Protein AF-A0A4Y2CMD8-F1 (afdb_monomer)

Organism: Araneus ventricosus (NCBI:txid182803)

Solvent-accessible surface area (backbone atoms only — not comparable to full-atom values): 6329 Å² total; per-residue (Å²): 138,82,82,84,83,76,82,81,81,75,78,76,77,71,92,72,70,87,75,75,70,74,70,44,78,68,79,42,72,72,56,52,55,51,40,57,74,68,68,50,51,77,65,56,48,49,54,53,51,52,53,48,35,56,74,71,68,54,57,67,86,52,40,61,85,49,72,64,59,55,52,50,51,51,52,52,53,50,51,54,49,51,52,53,50,51,52,54,50,58,74,68,54,74,95,76,87,127

Radius of gyration: 26.32 Å; Cα contacts (8 Å, |Δi|>4): 38; chains: 1; bounding box: 91×33×67 Å

Mean predicted aligned error: 13.44 Å

Structure (mmCIF, N/CA/C/O backbone):
data_AF-A0A4Y2CMD8-F1
#
_entry.id   AF-A0A4Y2CMD8-F1
#
loop_
_atom_site.group_PDB
_atom_site.id
_atom_site.type_symbol
_atom_site.label_atom_id
_atom_site.label_alt_id
_atom_site.label_comp_id
_atom_site.label_asym_id
_atom_site.label_entity_id
_atom_site.label_seq_id
_atom_site.pdbx_PDB_ins_code
_atom_site.Cartn_x
_atom_site.Cartn_y
_atom_site.Cartn_z
_atom_site.occupancy
_atom_site.B_iso_or_equiv
_atom_site.auth_seq_id
_atom_site.auth_comp_id
_atom_site.auth_asym_id
_atom_site.auth_atom_id
_atom_site.pdbx_PDB_model_num
ATOM 1 N N . MET A 1 1 ? 60.264 10.835 -32.796 1.00 49.41 1 MET A N 1
ATOM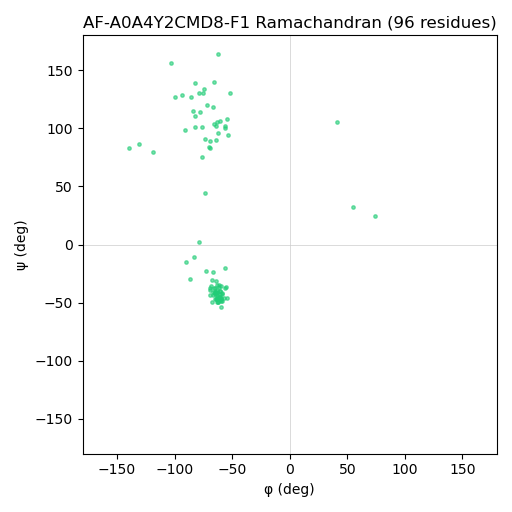 2 C CA . MET A 1 1 ? 59.315 10.096 -31.938 1.00 49.41 1 MET A CA 1
ATOM 3 C C . MET A 1 1 ? 58.535 11.174 -31.232 1.00 49.41 1 MET A C 1
ATOM 5 O O . MET A 1 1 ? 58.925 11.631 -30.166 1.00 49.41 1 MET A O 1
ATOM 9 N N . ASP A 1 2 ? 57.580 11.707 -31.979 1.00 45.09 2 ASP A N 1
ATOM 10 C CA . ASP A 1 2 ? 56.843 12.916 -31.654 1.00 45.09 2 ASP A CA 1
ATOM 11 C C . ASP A 1 2 ? 55.768 12.579 -30.624 1.00 45.09 2 ASP A C 1
ATOM 13 O O . ASP A 1 2 ? 55.064 11.576 -30.746 1.00 45.09 2 ASP A O 1
ATOM 17 N N . SER A 1 3 ? 55.730 13.369 -29.556 1.00 63.59 3 SER A N 1
ATOM 18 C CA . SER A 1 3 ? 54.770 13.221 -28.471 1.00 63.59 3 SER A CA 1
ATOM 19 C C . SER A 1 3 ? 53.474 13.898 -28.904 1.00 63.59 3 SER A C 1
ATOM 21 O O . SER A 1 3 ? 53.433 15.117 -29.040 1.00 63.59 3 SER A O 1
ATOM 23 N N . GLU A 1 4 ? 52.442 13.099 -29.159 1.00 59.84 4 GLU A N 1
ATOM 24 C CA . GLU A 1 4 ? 51.089 13.569 -29.459 1.00 59.84 4 GLU A CA 1
ATOM 25 C C . GLU A 1 4 ? 50.492 14.239 -28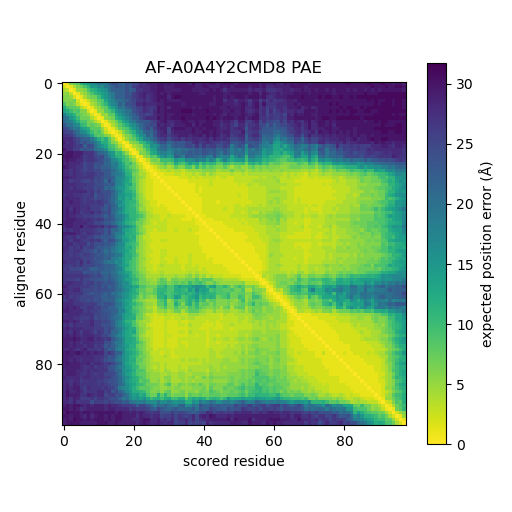.212 1.00 59.84 4 GLU A C 1
ATOM 27 O O . GLU A 1 4 ? 50.348 13.614 -27.158 1.00 59.84 4 GLU A O 1
ATOM 32 N N . ASP A 1 5 ? 50.170 15.524 -28.338 1.00 60.00 5 ASP A N 1
ATOM 33 C CA . ASP A 1 5 ? 49.504 16.331 -27.321 1.00 60.00 5 ASP A CA 1
ATOM 34 C C . ASP A 1 5 ? 47.989 16.229 -27.567 1.00 60.00 5 ASP A C 1
ATOM 36 O O . ASP A 1 5 ? 47.437 16.855 -28.475 1.00 60.00 5 ASP A O 1
ATOM 40 N N . PHE A 1 6 ? 47.308 15.357 -26.820 1.00 56.25 6 PHE A N 1
ATOM 41 C CA . PHE A 1 6 ? 45.856 15.202 -26.919 1.00 56.25 6 PHE A CA 1
ATOM 42 C C . PHE A 1 6 ? 45.163 16.226 -26.012 1.00 56.25 6 PHE A C 1
ATOM 44 O O . PHE A 1 6 ? 45.443 16.259 -24.811 1.00 56.25 6 PHE A O 1
ATOM 51 N N . PRO A 1 7 ? 44.215 17.035 -26.519 1.00 52.16 7 PRO A N 1
ATOM 52 C CA . PRO A 1 7 ? 43.511 17.981 -25.673 1.00 52.16 7 PRO A CA 1
ATOM 53 C C . PRO A 1 7 ? 42.539 17.234 -24.755 1.00 52.16 7 PRO A C 1
ATOM 55 O O . PRO A 1 7 ? 41.602 16.574 -25.208 1.00 52.16 7 PRO A O 1
ATOM 58 N N . THR A 1 8 ? 42.733 17.379 -23.445 1.00 55.31 8 THR A N 1
ATOM 59 C CA . THR A 1 8 ? 41.740 17.003 -22.435 1.00 55.31 8 THR A CA 1
ATOM 60 C C . THR A 1 8 ? 40.506 17.883 -22.625 1.00 55.31 8 THR A C 1
ATOM 62 O O . THR A 1 8 ? 40.490 19.045 -22.216 1.00 55.31 8 THR A O 1
ATOM 65 N N . LEU A 1 9 ? 39.460 17.336 -23.246 1.00 52.56 9 LEU A N 1
ATOM 66 C CA . LEU A 1 9 ? 38.137 17.954 -23.279 1.00 52.56 9 LEU A CA 1
ATOM 67 C C . LEU A 1 9 ? 37.526 17.879 -21.877 1.00 52.56 9 LEU A C 1
ATOM 69 O O . LEU A 1 9 ? 36.776 16.965 -21.546 1.00 52.56 9 LEU A O 1
ATOM 73 N N . ILE A 1 10 ? 37.877 18.845 -21.029 1.00 56.38 10 ILE A N 1
ATOM 74 C CA . ILE A 1 10 ? 37.123 19.117 -19.809 1.00 56.38 10 ILE A CA 1
ATOM 75 C C . ILE A 1 10 ? 35.836 19.799 -20.265 1.00 56.38 10 ILE A C 1
ATOM 77 O O . ILE A 1 10 ? 35.779 21.017 -20.427 1.00 56.38 10 ILE A O 1
ATOM 81 N N . GLU A 1 11 ? 34.812 18.990 -20.522 1.00 50.91 11 GLU A N 1
ATOM 82 C CA . GLU A 1 11 ? 33.439 19.454 -20.664 1.00 50.91 11 GLU A CA 1
ATOM 83 C C . GLU A 1 11 ? 33.008 20.025 -19.308 1.00 50.91 11 GLU A C 1
ATOM 85 O O . GLU A 1 11 ? 32.558 19.321 -18.401 1.00 50.91 11 GLU A O 1
ATOM 90 N N . SER A 1 12 ? 33.243 21.323 -19.122 1.00 51.34 12 SER A N 1
ATOM 91 C CA . SER A 1 12 ? 32.764 22.061 -17.966 1.00 51.34 12 SER A CA 1
ATOM 92 C C . SER A 1 12 ? 31.244 22.172 -18.071 1.00 51.34 12 SER A C 1
ATOM 94 O O . SER A 1 12 ? 30.687 23.107 -18.641 1.00 51.34 12 SER A O 1
ATOM 96 N N . SER A 1 13 ? 30.557 21.173 -17.517 1.00 56.59 13 SER A N 1
ATOM 97 C CA . SER A 1 13 ? 29.117 21.214 -17.286 1.00 56.59 13 SER A CA 1
ATOM 98 C C . SER A 1 13 ? 28.790 22.442 -16.433 1.00 56.59 13 SER A C 1
ATOM 100 O O . SER A 1 13 ? 28.986 22.453 -15.217 1.00 56.59 13 SER A O 1
ATOM 102 N N . VAL A 1 14 ? 28.280 23.485 -17.085 1.00 55.59 14 VAL A N 1
ATOM 103 C CA . VAL A 1 14 ? 27.693 24.674 -16.462 1.00 55.59 14 VAL A CA 1
ATOM 104 C C . VAL A 1 14 ? 26.636 24.216 -15.444 1.00 55.59 14 VAL A C 1
ATOM 106 O O . VAL A 1 14 ? 25.779 23.408 -15.807 1.00 55.59 14 VAL A O 1
ATOM 109 N N . PRO A 1 15 ? 26.641 24.701 -14.185 1.00 53.47 15 PRO A N 1
ATOM 110 C CA . PRO A 1 15 ? 25.631 24.334 -13.197 1.00 53.47 15 PRO A CA 1
ATOM 111 C C . PRO A 1 15 ? 24.332 25.085 -13.519 1.00 53.47 15 PRO A C 1
ATOM 113 O O . PRO A 1 15 ? 23.985 26.101 -12.918 1.00 53.47 15 PRO A O 1
ATOM 116 N N . GLY A 1 16 ? 23.640 24.616 -14.552 1.00 49.59 16 GLY A N 1
ATOM 117 C CA . GLY A 1 16 ? 22.367 25.146 -15.005 1.00 49.59 16 GLY A CA 1
ATOM 118 C C . GLY A 1 16 ? 21.245 24.652 -14.105 1.00 49.59 16 GLY A C 1
ATOM 119 O O . GLY A 1 16 ? 20.975 23.458 -14.076 1.00 49.59 16 GLY A O 1
ATOM 120 N N . THR A 1 17 ? 20.625 25.597 -13.388 1.00 51.22 17 THR A N 1
ATOM 121 C CA . THR A 1 17 ? 19.309 25.518 -12.727 1.00 51.22 17 THR A CA 1
ATOM 122 C C . THR A 1 17 ? 19.019 24.195 -12.021 1.00 51.22 17 THR A C 1
ATOM 124 O O . THR A 1 17 ? 18.640 23.203 -12.640 1.00 51.22 17 THR A O 1
ATOM 127 N N . SER A 1 18 ? 19.077 24.205 -10.687 1.00 54.53 18 SER A N 1
ATOM 128 C CA . SER A 1 18 ? 18.401 23.204 -9.868 1.00 54.53 18 SER A CA 1
ATOM 129 C C . SER A 1 18 ? 16.930 23.164 -10.284 1.00 54.53 18 SER A C 1
ATOM 131 O O . SER A 1 18 ? 16.111 23.955 -9.822 1.00 54.53 18 SER A O 1
ATOM 133 N N . LYS A 1 19 ? 16.590 22.255 -11.207 1.00 60.06 19 LYS A N 1
ATOM 134 C CA . LYS A 1 19 ? 15.215 21.852 -11.460 1.00 60.06 19 LYS A CA 1
ATOM 135 C C . LYS A 1 19 ? 14.726 21.387 -10.100 1.00 60.06 19 LYS A C 1
ATOM 137 O O . LYS A 1 19 ? 15.083 20.295 -9.657 1.00 60.06 19 LYS A O 1
ATOM 142 N N . SER A 1 20 ? 13.983 22.233 -9.388 1.00 53.91 20 SER A N 1
ATOM 143 C CA . SER A 1 20 ? 13.218 21.782 -8.241 1.00 53.91 20 SER A CA 1
ATOM 144 C C . SER A 1 20 ? 12.120 20.915 -8.833 1.00 53.91 20 SER A C 1
ATOM 146 O O . SER A 1 20 ? 11.021 21.352 -9.153 1.00 53.91 20 SER A O 1
ATOM 148 N N . VAL A 1 21 ? 12.477 19.658 -9.088 1.00 55.75 21 VAL A N 1
ATOM 149 C CA . VAL A 1 21 ? 11.515 18.609 -9.358 1.00 55.75 21 VAL A CA 1
ATOM 150 C C . VAL A 1 21 ? 10.581 18.652 -8.163 1.00 55.75 21 VAL A C 1
ATOM 152 O O . VAL A 1 21 ? 10.980 18.384 -7.027 1.00 55.75 21 VAL A O 1
ATOM 155 N N . MET A 1 22 ? 9.374 19.143 -8.412 1.00 53.75 22 MET A N 1
ATOM 156 C CA . MET A 1 22 ? 8.337 19.306 -7.415 1.00 53.75 22 MET A CA 1
ATOM 157 C C . MET A 1 22 ? 8.014 17.901 -6.916 1.00 53.75 22 MET A C 1
ATOM 159 O O . MET A 1 22 ? 7.309 17.157 -7.593 1.00 53.75 22 MET A O 1
ATOM 163 N N . ARG A 1 23 ? 8.629 17.504 -5.792 1.00 64.12 23 ARG A N 1
ATOM 164 C CA . ARG A 1 23 ? 8.500 16.157 -5.228 1.00 64.12 23 ARG A CA 1
ATOM 165 C C . ARG A 1 23 ? 7.035 15.942 -4.917 1.00 64.12 23 ARG A C 1
ATOM 167 O O . ARG A 1 23 ? 6.492 16.556 -4.001 1.00 64.12 23 ARG A O 1
ATOM 174 N N . LYS A 1 24 ? 6.386 15.126 -5.733 1.00 70.25 24 LYS A N 1
ATOM 175 C CA . LYS A 1 24 ? 4.970 14.837 -5.586 1.00 70.25 24 LYS A CA 1
ATOM 176 C C . LYS A 1 24 ? 4.858 13.580 -4.743 1.00 70.25 24 LYS A C 1
ATOM 178 O O . LYS A 1 24 ? 5.515 12.582 -5.031 1.00 70.25 24 LYS A O 1
ATOM 183 N N . ASP A 1 25 ? 4.043 13.635 -3.696 1.00 74.38 25 ASP A N 1
ATOM 184 C CA . ASP A 1 25 ? 3.790 12.466 -2.862 1.00 74.38 25 ASP A CA 1
ATOM 185 C C . ASP A 1 25 ? 3.105 11.385 -3.706 1.00 74.38 25 ASP A C 1
ATOM 187 O O . ASP A 1 25 ? 1.926 11.481 -4.046 1.00 74.38 25 ASP A O 1
ATOM 191 N N . PHE A 1 26 ? 3.864 10.349 -4.064 1.00 82.00 26 PHE A N 1
ATOM 192 C CA . PHE A 1 26 ? 3.358 9.198 -4.814 1.00 82.00 26 PHE A CA 1
ATOM 193 C C . PHE A 1 26 ? 2.369 8.370 -3.980 1.00 82.00 26 PHE A C 1
ATOM 195 O O . PHE A 1 26 ? 1.426 7.764 -4.493 1.00 82.00 26 PHE A O 1
ATOM 202 N N . ILE A 1 27 ? 2.570 8.368 -2.660 1.00 88.69 27 ILE A N 1
ATOM 203 C CA . ILE A 1 27 ? 1.766 7.607 -1.712 1.00 88.69 27 ILE A CA 1
ATOM 204 C C . ILE A 1 27 ? 0.489 8.379 -1.379 1.00 88.69 27 ILE A C 1
ATOM 206 O O . ILE A 1 27 ? 0.481 9.288 -0.553 1.00 88.69 27 ILE A O 1
ATOM 210 N N . THR A 1 28 ? -0.614 7.972 -2.003 1.00 90.25 28 THR A N 1
ATOM 211 C CA . THR A 1 28 ? -1.949 8.532 -1.759 1.00 90.25 28 THR A CA 1
ATOM 212 C C . THR A 1 28 ? -2.802 7.602 -0.886 1.00 90.25 28 THR A C 1
ATOM 214 O O . THR A 1 28 ? -2.603 6.384 -0.911 1.00 90.25 28 THR A O 1
ATOM 217 N N . PRO A 1 29 ? -3.824 8.116 -0.171 1.00 91.62 29 PRO A N 1
ATOM 218 C CA . PRO A 1 29 ? -4.760 7.266 0.567 1.00 91.62 29 PRO A CA 1
ATOM 219 C C . PRO A 1 29 ? -5.444 6.206 -0.300 1.00 91.62 29 PRO A C 1
ATOM 221 O O . PRO A 1 29 ? -5.636 5.076 0.140 1.00 91.62 29 PRO A O 1
ATOM 224 N N . LYS A 1 30 ? -5.763 6.540 -1.558 1.00 93.06 30 LYS A N 1
ATOM 225 C CA . LYS A 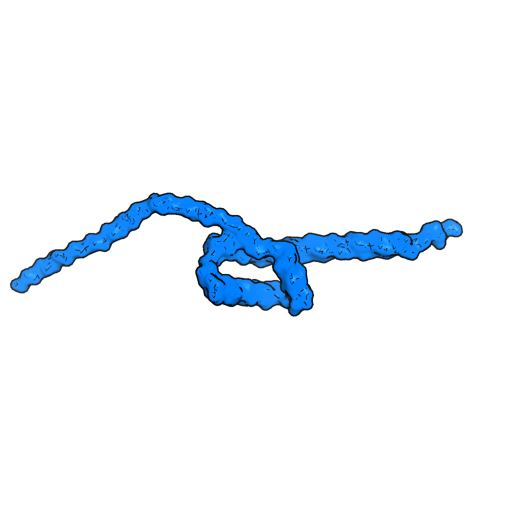1 30 ? -6.377 5.603 -2.509 1.00 93.06 30 LYS A CA 1
ATOM 226 C C . LYS A 1 30 ? -5.460 4.417 -2.809 1.00 93.06 30 LYS A C 1
ATOM 228 O O . LYS A 1 30 ? -5.932 3.283 -2.846 1.00 93.06 30 LYS A O 1
ATOM 233 N N . LEU A 1 31 ? -4.164 4.679 -2.988 1.00 92.12 31 LEU A N 1
ATOM 234 C CA . LEU A 1 31 ? -3.165 3.636 -3.195 1.00 92.12 31 LEU A CA 1
ATOM 235 C C . LEU A 1 31 ? -3.046 2.737 -1.960 1.00 92.12 31 LEU A C 1
ATOM 237 O O . LEU A 1 31 ? -3.108 1.520 -2.089 1.00 92.12 31 LEU A O 1
ATOM 241 N N . VAL A 1 32 ? -2.957 3.319 -0.761 1.00 92.38 32 VAL A N 1
ATOM 242 C CA . VAL A 1 32 ? -2.847 2.544 0.489 1.00 92.38 32 VAL A CA 1
ATOM 243 C C . VAL A 1 32 ? -4.062 1.641 0.712 1.00 92.38 32 VAL A C 1
ATOM 245 O O . VAL A 1 32 ? -3.899 0.475 1.056 1.00 92.38 32 VAL A O 1
ATOM 248 N N . VAL A 1 33 ? -5.274 2.119 0.412 1.00 93.06 33 VAL A N 1
ATOM 249 C CA . VAL A 1 33 ? -6.488 1.286 0.471 1.00 93.06 33 VAL A CA 1
ATOM 250 C C . VAL A 1 33 ? -6.423 0.109 -0.511 1.00 93.06 33 VAL A C 1
ATOM 252 O O . VAL A 1 33 ? -6.893 -0.980 -0.183 1.00 93.06 33 VAL A O 1
ATOM 255 N N . ALA A 1 34 ? -5.846 0.292 -1.704 1.00 94.62 34 ALA A N 1
ATOM 256 C CA . ALA A 1 34 ? -5.650 -0.806 -2.650 1.00 94.62 34 ALA A CA 1
ATOM 257 C C . ALA A 1 34 ? -4.635 -1.836 -2.123 1.00 94.62 34 ALA A C 1
ATOM 259 O O . ALA A 1 34 ? -4.912 -3.033 -2.173 1.00 94.62 34 ALA A O 1
ATOM 260 N N . LEU A 1 35 ? -3.517 -1.380 -1.542 1.00 93.81 35 LEU A N 1
ATOM 261 C CA . LEU A 1 35 ? -2.519 -2.257 -0.916 1.00 93.81 35 LEU A CA 1
ATOM 262 C C . LEU A 1 35 ? -3.129 -3.100 0.216 1.00 93.81 35 LEU A C 1
ATOM 264 O O . LEU A 1 35 ? -2.872 -4.299 0.309 1.00 93.81 35 LEU A O 1
ATOM 268 N N . ASP A 1 36 ? -3.969 -2.484 1.050 1.00 91.75 36 ASP A N 1
ATOM 269 C CA . ASP A 1 36 ? -4.622 -3.151 2.180 1.00 91.75 36 ASP A CA 1
ATOM 270 C C . ASP A 1 36 ? -5.667 -4.175 1.729 1.00 91.75 36 ASP A C 1
ATOM 272 O O . ASP A 1 36 ? -5.772 -5.252 2.315 1.00 91.75 36 ASP A O 1
ATOM 276 N N . ARG A 1 37 ? -6.414 -3.883 0.657 1.00 94.00 37 ARG A N 1
ATOM 277 C CA . ARG A 1 37 ? -7.356 -4.840 0.051 1.00 94.00 37 ARG A CA 1
ATOM 278 C C . ARG A 1 37 ? -6.651 -6.069 -0.511 1.00 94.00 37 ARG A C 1
ATOM 280 O O . ARG A 1 37 ? -7.187 -7.167 -0.412 1.00 94.00 37 ARG A O 1
ATOM 287 N N . CYS A 1 38 ? -5.451 -5.883 -1.051 1.00 94.50 38 CYS A N 1
ATOM 288 C CA . CYS A 1 38 ? -4.595 -6.971 -1.514 1.00 94.50 38 CYS A CA 1
ATOM 289 C C . CYS A 1 38 ? -3.850 -7.684 -0.371 1.00 94.50 38 CYS A C 1
ATOM 291 O O . CYS A 1 38 ? -3.069 -8.588 -0.642 1.00 94.50 38 CYS A O 1
ATOM 293 N N . GLN A 1 39 ? -4.073 -7.287 0.891 1.00 94.12 39 GLN A N 1
ATOM 294 C CA . GLN A 1 39 ? -3.423 -7.853 2.080 1.00 94.12 39 GLN A CA 1
ATOM 295 C C . GLN A 1 39 ? -1.888 -7.820 1.998 1.00 94.12 39 GLN A C 1
ATOM 297 O O . GLN A 1 39 ? -1.200 -8.684 2.540 1.00 94.12 39 GLN A O 1
ATOM 302 N N . LEU A 1 40 ? -1.336 -6.806 1.325 1.00 94.50 40 LEU A N 1
ATOM 303 C CA . LEU A 1 40 ? 0.101 -6.715 1.107 1.00 94.50 40 LEU A CA 1
ATOM 304 C C . LEU A 1 40 ? 0.821 -6.290 2.384 1.00 94.50 40 LEU A C 1
ATOM 306 O O . LEU A 1 40 ? 0.503 -5.263 3.006 1.00 94.50 40 LEU A O 1
ATOM 310 N N . SER A 1 41 ? 1.867 -7.041 2.731 1.00 92.44 41 SER A N 1
ATOM 311 C CA . SER A 1 41 ? 2.790 -6.631 3.781 1.00 92.44 41 SER A CA 1
ATOM 312 C C . SER A 1 41 ? 3.482 -5.319 3.393 1.00 92.44 41 SER A C 1
ATOM 314 O O . SER A 1 41 ? 3.479 -4.895 2.234 1.00 92.44 41 SER A O 1
ATOM 316 N N . MET A 1 42 ? 4.099 -4.645 4.365 1.00 90.56 42 MET A N 1
ATOM 317 C CA . MET A 1 42 ? 4.876 -3.435 4.069 1.00 90.56 42 MET A CA 1
ATOM 318 C C . MET A 1 42 ? 6.023 -3.717 3.083 1.00 90.56 42 MET A C 1
ATOM 320 O O . MET A 1 42 ? 6.320 -2.876 2.241 1.00 90.56 42 MET A O 1
ATOM 324 N N . ARG A 1 43 ? 6.644 -4.902 3.175 1.00 91.94 43 ARG A N 1
ATOM 325 C CA . ARG A 1 43 ? 7.742 -5.316 2.292 1.00 91.94 43 ARG A CA 1
ATOM 326 C C . ARG A 1 43 ? 7.246 -5.513 0.863 1.00 91.94 43 ARG A C 1
ATOM 328 O O . ARG A 1 43 ? 7.819 -4.936 -0.051 1.00 91.94 43 ARG A O 1
ATOM 335 N N . ASP A 1 44 ? 6.160 -6.261 0.695 1.00 93.94 44 ASP A N 1
ATOM 336 C CA . ASP A 1 44 ? 5.615 -6.564 -0.635 1.00 93.94 44 ASP A CA 1
ATOM 337 C C . ASP A 1 44 ? 5.047 -5.306 -1.292 1.00 93.94 44 ASP A C 1
ATOM 339 O O . ASP A 1 44 ? 5.207 -5.097 -2.490 1.00 93.94 44 ASP A O 1
ATOM 343 N N . SER A 1 45 ? 4.454 -4.417 -0.488 1.00 92.00 45 SER A N 1
ATOM 344 C CA . SER A 1 45 ? 4.005 -3.105 -0.953 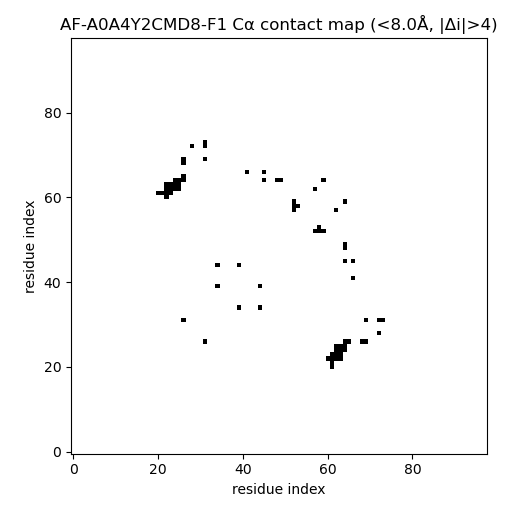1.00 92.00 45 SER A CA 1
ATOM 345 C C . SER A 1 45 ? 5.166 -2.285 -1.515 1.00 92.00 45 SER A C 1
ATOM 347 O O . SER A 1 45 ? 5.049 -1.753 -2.611 1.00 92.00 45 SER A O 1
ATOM 349 N N . MET A 1 46 ? 6.292 -2.191 -0.797 1.00 90.06 46 MET A N 1
ATOM 350 C CA . MET A 1 46 ? 7.468 -1.471 -1.299 1.00 90.06 46 MET A CA 1
ATOM 351 C C . MET A 1 46 ? 8.031 -2.117 -2.565 1.00 90.06 46 MET A C 1
ATOM 353 O O . MET A 1 46 ? 8.237 -1.414 -3.546 1.00 90.06 46 MET A O 1
ATOM 357 N N . PHE A 1 47 ? 8.188 -3.442 -2.570 1.00 92.06 47 PHE A N 1
ATOM 358 C CA . PHE A 1 47 ? 8.716 -4.182 -3.716 1.00 92.06 47 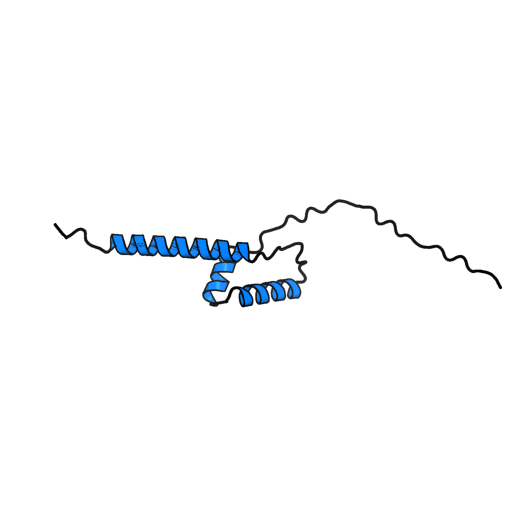PHE A CA 1
ATOM 359 C C . PHE A 1 47 ? 7.893 -3.954 -4.993 1.00 92.06 47 PHE A C 1
ATOM 361 O O . PHE A 1 47 ? 8.445 -3.655 -6.048 1.00 92.06 47 PHE A O 1
ATOM 368 N N . ILE A 1 48 ? 6.561 -4.029 -4.896 1.00 92.88 48 ILE A N 1
ATOM 369 C CA . ILE A 1 48 ? 5.667 -3.796 -6.038 1.00 92.88 48 ILE A CA 1
ATOM 370 C C . ILE A 1 48 ? 5.761 -2.347 -6.524 1.00 92.88 48 ILE A C 1
ATOM 372 O O . ILE A 1 48 ? 5.778 -2.108 -7.730 1.00 92.88 48 ILE A O 1
ATOM 376 N N . LEU A 1 49 ? 5.815 -1.374 -5.609 1.00 90.25 49 LEU A N 1
ATOM 377 C CA . LEU A 1 49 ? 5.904 0.039 -5.980 1.00 90.25 49 LEU A CA 1
ATOM 378 C C . LEU A 1 49 ? 7.242 0.361 -6.651 1.00 90.25 49 LEU A C 1
ATOM 380 O O . LEU A 1 49 ? 7.248 1.072 -7.650 1.00 90.25 49 LEU A O 1
ATOM 384 N N . GLU A 1 50 ? 8.346 -0.193 -6.151 1.00 88.38 50 GLU A N 1
ATOM 385 C CA . GLU A 1 50 ? 9.675 -0.055 -6.755 1.00 88.38 50 GLU A CA 1
ATOM 386 C C . GLU A 1 50 ? 9.711 -0.661 -8.161 1.00 88.38 50 GLU A C 1
ATOM 388 O O . GLU A 1 50 ? 10.079 0.031 -9.107 1.00 88.38 50 GLU A O 1
ATOM 393 N N . ALA A 1 51 ? 9.230 -1.898 -8.327 1.00 91.44 51 ALA A N 1
ATOM 394 C CA . ALA A 1 51 ? 9.148 -2.549 -9.635 1.00 91.44 51 ALA A CA 1
ATOM 395 C C . ALA A 1 51 ? 8.231 -1.793 -10.614 1.00 91.44 51 ALA A C 1
ATOM 397 O O . ALA A 1 51 ? 8.502 -1.736 -11.810 1.00 91.44 51 ALA A O 1
ATOM 398 N N . THR A 1 52 ? 7.148 -1.187 -10.116 1.00 90.81 52 THR A N 1
ATOM 399 C CA . THR A 1 52 ? 6.239 -0.379 -10.942 1.00 90.81 52 THR A CA 1
ATOM 400 C C . THR A 1 52 ? 6.905 0.918 -11.398 1.00 90.81 52 THR A C 1
ATOM 402 O O . THR A 1 52 ? 6.764 1.292 -12.557 1.00 90.81 52 THR A O 1
ATOM 405 N N . ILE A 1 53 ? 7.629 1.608 -10.510 1.00 87.25 53 ILE A N 1
ATOM 406 C CA . ILE A 1 53 ? 8.373 2.827 -10.859 1.00 87.25 53 ILE A CA 1
ATOM 407 C C . ILE A 1 53 ? 9.439 2.525 -11.914 1.00 87.25 53 ILE A C 1
ATOM 409 O O . ILE A 1 53 ? 9.521 3.249 -12.906 1.00 87.25 53 ILE A O 1
ATOM 413 N N . ASP A 1 54 ? 10.185 1.436 -11.723 1.00 87.00 54 ASP A N 1
ATOM 414 C CA . ASP A 1 54 ? 11.213 0.976 -12.658 1.00 87.00 54 ASP A CA 1
ATOM 415 C C . ASP A 1 54 ? 10.615 0.649 -14.036 1.00 87.00 54 ASP A C 1
ATOM 417 O O . ASP A 1 54 ? 11.057 1.176 -15.055 1.00 87.00 54 ASP A O 1
ATOM 421 N N . ALA A 1 55 ? 9.513 -0.110 -14.073 1.00 90.56 55 ALA A N 1
ATOM 422 C CA . ALA A 1 55 ? 8.827 -0.465 -15.317 1.00 90.56 55 ALA A CA 1
ATOM 423 C C . ALA A 1 55 ? 8.239 0.742 -16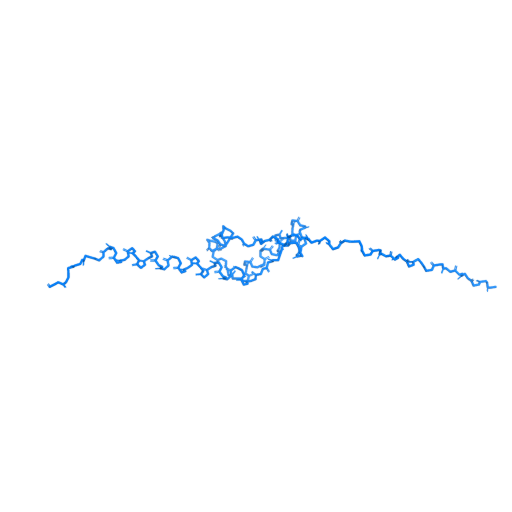.071 1.00 90.56 55 ALA A C 1
ATOM 425 O O . ALA A 1 55 ? 8.147 0.720 -17.298 1.00 90.56 55 ALA A O 1
ATOM 426 N N . VAL A 1 56 ? 7.821 1.790 -15.353 1.00 87.69 56 VAL A N 1
ATOM 427 C CA . VAL A 1 56 ? 7.298 3.027 -15.958 1.00 87.69 56 VAL A CA 1
ATOM 428 C C . VAL A 1 56 ? 8.434 3.978 -16.376 1.00 87.69 56 VAL A C 1
ATOM 430 O O . VAL A 1 56 ? 8.196 4.933 -17.113 1.00 87.69 56 VAL A O 1
ATOM 433 N N . GLY A 1 57 ? 9.678 3.709 -15.965 1.00 83.00 57 GLY A N 1
ATOM 434 C CA . GLY A 1 57 ? 10.837 4.544 -16.277 1.00 83.00 57 GLY A CA 1
ATOM 435 C C . GLY A 1 57 ? 10.873 5.855 -15.487 1.00 83.00 57 GLY A C 1
ATOM 436 O O . GLY A 1 57 ? 11.466 6.833 -15.942 1.00 83.00 57 GLY A O 1
ATOM 437 N N . TYR A 1 58 ? 10.219 5.904 -14.322 1.00 82.56 58 TYR A N 1
ATOM 438 C CA . TYR A 1 58 ? 10.284 7.064 -13.437 1.00 82.56 58 TYR A CA 1
ATOM 439 C C . TYR A 1 58 ? 11.553 7.030 -12.582 1.00 82.56 58 TYR A C 1
ATOM 441 O O . TYR A 1 58 ? 11.922 6.002 -12.020 1.00 82.56 58 TYR A O 1
ATOM 449 N N . ASN A 1 59 ? 12.199 8.184 -12.409 1.00 74.94 59 ASN A N 1
ATOM 450 C CA . ASN A 1 59 ? 13.339 8.293 -11.505 1.00 74.94 59 ASN A CA 1
ATOM 451 C C . ASN A 1 59 ? 12.861 8.273 -10.042 1.00 74.94 59 ASN A C 1
ATOM 453 O O . ASN A 1 59 ? 11.983 9.051 -9.664 1.00 74.94 59 ASN A O 1
ATOM 457 N N . PHE A 1 60 ? 13.506 7.488 -9.169 1.00 68.88 60 PHE A N 1
ATOM 458 C CA . PHE A 1 60 ? 13.237 7.495 -7.717 1.00 68.88 60 PHE A CA 1
ATOM 459 C C . PHE A 1 60 ? 13.395 8.885 -7.065 1.00 68.88 60 PHE A C 1
ATOM 461 O O . PHE A 1 60 ? 12.835 9.146 -6.002 1.00 68.88 60 PHE A O 1
ATOM 468 N N . GLY A 1 61 ? 14.130 9.801 -7.708 1.00 67.69 61 GLY A N 1
ATOM 469 C CA . GLY A 1 61 ? 14.243 11.200 -7.287 1.00 67.69 61 GLY A CA 1
ATOM 470 C C . GLY A 1 61 ? 12.984 12.046 -7.534 1.00 67.69 61 GLY A C 1
ATOM 471 O O . GLY A 1 61 ? 12.793 13.055 -6.856 1.00 67.69 61 GLY A O 1
ATOM 472 N N . GLU A 1 62 ? 12.119 11.639 -8.468 1.00 69.31 62 GLU A N 1
ATOM 473 C CA . GLU A 1 62 ? 10.861 12.325 -8.802 1.00 69.31 62 GLU A CA 1
ATOM 474 C C . GLU A 1 62 ? 9.703 11.876 -7.899 1.00 69.31 62 GLU A C 1
ATOM 476 O O . GLU A 1 62 ? 8.826 12.680 -7.571 1.00 69.31 62 GLU A O 1
ATOM 481 N N . PHE A 1 63 ? 9.744 10.624 -7.429 1.00 70.31 63 PHE A N 1
ATOM 482 C CA . PHE A 1 63 ? 8.697 10.004 -6.616 1.00 70.31 63 PHE A CA 1
ATOM 483 C C . PHE A 1 63 ? 9.288 9.327 -5.375 1.00 70.31 63 PHE A C 1
ATOM 485 O O . PHE A 1 63 ? 9.553 8.123 -5.390 1.00 70.31 63 PHE A O 1
ATOM 492 N N . PRO A 1 64 ? 9.485 10.066 -4.269 1.00 70.44 64 PRO A N 1
ATOM 493 C CA . PRO A 1 64 ? 9.975 9.462 -3.040 1.00 70.44 64 PRO A CA 1
ATOM 494 C C . PRO A 1 64 ? 8.931 8.485 -2.474 1.00 70.44 64 PRO A C 1
ATOM 496 O O . PRO A 1 64 ? 7.938 8.889 -1.863 1.00 70.44 64 PRO A O 1
ATOM 499 N N . ILE A 1 65 ? 9.163 7.179 -2.643 1.00 79.38 65 ILE A N 1
ATOM 500 C CA . ILE A 1 65 ? 8.434 6.138 -1.910 1.00 79.38 65 ILE A CA 1
ATOM 501 C C . ILE A 1 65 ? 9.001 6.106 -0.493 1.00 79.38 65 ILE A C 1
ATOM 503 O O . ILE A 1 65 ? 10.066 5.547 -0.241 1.00 79.38 65 ILE A O 1
ATOM 507 N N . SER A 1 66 ? 8.286 6.705 0.456 1.00 81.44 66 SER A N 1
ATOM 508 C CA . SER A 1 66 ? 8.659 6.615 1.864 1.00 81.44 66 SER A CA 1
ATOM 509 C C . SER A 1 66 ? 7.814 5.550 2.570 1.00 81.44 66 SER A C 1
ATOM 511 O O . SER A 1 66 ? 6.578 5.559 2.551 1.00 81.44 66 SER A O 1
ATOM 513 N N . LYS A 1 67 ? 8.498 4.622 3.245 1.00 86.00 67 LYS A N 1
ATOM 514 C CA . LYS A 1 67 ? 7.858 3.616 4.103 1.00 86.00 67 LYS A CA 1
ATOM 515 C C . LYS A 1 67 ? 6.994 4.273 5.186 1.00 86.00 67 LYS A C 1
ATOM 517 O O . LYS A 1 67 ? 5.912 3.783 5.511 1.00 86.00 67 LYS A O 1
ATOM 522 N N . SER A 1 68 ? 7.459 5.403 5.721 1.00 88.00 68 SER A N 1
ATOM 523 C CA . SER A 1 68 ? 6.752 6.178 6.739 1.00 88.00 68 SER A CA 1
ATOM 524 C C . SER A 1 68 ? 5.437 6.759 6.221 1.00 88.00 68 SER A C 1
ATOM 526 O O . SER A 1 68 ? 4.455 6.728 6.958 1.00 88.00 68 SER A O 1
ATOM 528 N N . SER A 1 69 ? 5.361 7.213 4.964 1.00 87.81 69 SER A N 1
ATOM 529 C CA . SER A 1 69 ? 4.108 7.711 4.380 1.00 87.81 69 SER A CA 1
ATOM 530 C C . SER A 1 69 ? 3.049 6.613 4.293 1.00 87.81 69 SER A C 1
ATOM 532 O O . SER A 1 69 ? 1.903 6.848 4.676 1.00 87.81 69 SER A O 1
ATOM 534 N N . ILE A 1 70 ? 3.424 5.401 3.865 1.00 89.62 70 ILE A N 1
ATOM 535 C CA . ILE A 1 70 ? 2.499 4.254 3.815 1.00 89.62 70 ILE A CA 1
ATOM 536 C C . ILE A 1 70 ? 2.024 3.905 5.230 1.00 89.62 70 ILE A C 1
ATOM 538 O O . ILE A 1 70 ? 0.827 3.753 5.475 1.00 89.62 70 ILE A O 1
ATOM 542 N N . GLN A 1 71 ? 2.954 3.819 6.184 1.00 91.75 71 GLN A N 1
ATOM 543 C CA . GLN A 1 71 ? 2.639 3.491 7.573 1.00 91.75 71 GLN A CA 1
ATOM 544 C C . GLN A 1 71 ? 1.739 4.538 8.241 1.00 91.75 71 GLN A C 1
ATOM 546 O O . GLN A 1 71 ? 0.806 4.171 8.960 1.00 91.75 71 GLN A O 1
ATOM 551 N N . ARG A 1 72 ? 1.989 5.828 7.991 1.00 92.88 72 ARG A N 1
ATOM 552 C CA . ARG A 1 72 ? 1.178 6.932 8.513 1.00 92.88 72 ARG A CA 1
ATOM 553 C C . ARG A 1 72 ? -0.267 6.803 8.044 1.00 92.88 72 ARG A C 1
ATOM 555 O O . ARG A 1 72 ? -1.165 6.731 8.874 1.00 92.88 72 ARG A O 1
ATOM 562 N N . ILE A 1 73 ? -0.476 6.684 6.733 1.00 91.62 73 ILE A N 1
ATOM 563 C CA . ILE A 1 73 ? -1.820 6.600 6.147 1.00 91.62 73 ILE A CA 1
ATOM 564 C C . ILE A 1 73 ? -2.556 5.337 6.619 1.00 91.62 73 ILE A C 1
ATOM 566 O O . ILE A 1 73 ? -3.747 5.406 6.915 1.00 91.62 73 ILE A O 1
ATOM 570 N N . ARG A 1 74 ? -1.863 4.194 6.747 1.00 93.38 74 ARG A N 1
ATOM 571 C CA . ARG A 1 74 ? -2.450 2.972 7.332 1.00 93.38 74 ARG A CA 1
ATOM 572 C C . ARG A 1 74 ? -2.935 3.207 8.758 1.00 93.38 74 ARG A C 1
ATOM 574 O O . ARG A 1 74 ? -4.073 2.882 9.083 1.00 93.38 74 ARG A O 1
ATOM 581 N N . THR A 1 75 ? -2.087 3.805 9.591 1.00 94.06 75 THR A N 1
ATOM 582 C CA . THR A 1 75 ? -2.419 4.107 10.991 1.00 94.06 75 THR A CA 1
ATOM 583 C C . THR A 1 75 ? -3.619 5.048 11.085 1.00 94.06 75 THR A C 1
ATOM 585 O O . THR A 1 75 ? -4.541 4.787 11.854 1.00 94.06 75 THR A O 1
ATOM 588 N N . GLU A 1 76 ? -3.645 6.106 10.272 1.00 94.12 76 GLU A N 1
ATOM 589 C CA . GLU A 1 76 ? -4.767 7.048 10.200 1.00 94.12 76 GLU A CA 1
ATOM 590 C C . GLU A 1 76 ? -6.070 6.344 9.799 1.00 94.12 76 GLU A C 1
ATOM 592 O O . GLU A 1 76 ? -7.088 6.500 10.472 1.00 94.12 76 GLU A O 1
ATOM 597 N N . LYS A 1 77 ? -6.034 5.498 8.761 1.00 91.06 77 LYS A N 1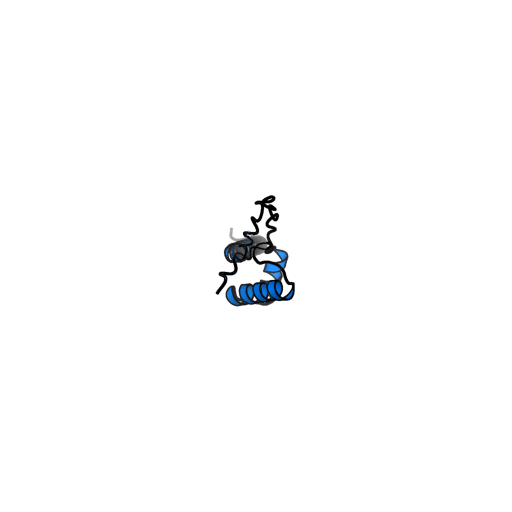
ATOM 598 C CA . LYS A 1 77 ? -7.207 4.745 8.292 1.00 91.06 77 LYS A CA 1
ATOM 599 C C . LYS A 1 77 ? -7.705 3.719 9.305 1.00 91.06 77 LYS A C 1
ATOM 601 O O . LYS A 1 77 ? -8.913 3.524 9.441 1.00 91.06 77 LYS A O 1
ATOM 606 N N . TRP A 1 78 ? -6.805 3.058 10.028 1.00 92.19 78 TRP A N 1
ATOM 607 C CA . TRP A 1 78 ? -7.186 2.139 11.101 1.00 92.19 78 TRP A CA 1
ATOM 608 C C . TRP A 1 78 ? -7.785 2.867 12.299 1.00 92.19 78 TRP A C 1
ATOM 610 O O . TRP A 1 78 ? -8.768 2.382 12.855 1.00 92.19 78 TRP A O 1
ATOM 620 N N . LYS A 1 79 ? -7.248 4.037 12.659 1.00 94.88 79 LYS A N 1
ATOM 621 C CA . LYS A 1 79 ? -7.810 4.878 13.717 1.00 94.88 79 LYS A CA 1
ATOM 622 C C . LYS A 1 79 ? -9.227 5.338 13.365 1.00 94.88 79 LYS A C 1
ATOM 624 O O . LYS A 1 79 ? -10.136 5.115 14.156 1.00 94.88 79 LYS A O 1
ATOM 629 N N . GLU A 1 80 ? -9.424 5.862 12.155 1.00 94.31 80 GLU A N 1
ATOM 630 C CA . GLU A 1 80 ? -10.743 6.246 11.625 1.00 94.31 80 GLU A CA 1
ATOM 631 C C . GLU A 1 80 ? -11.733 5.072 11.697 1.00 94.31 80 GLU A C 1
ATOM 633 O O . GLU A 1 80 ? -12.859 5.204 12.176 1.00 94.31 80 GLU A O 1
ATOM 638 N N . ARG A 1 81 ? -11.301 3.873 11.284 1.00 92.94 81 ARG A N 1
ATOM 639 C CA . ARG A 1 81 ? -12.143 2.673 11.338 1.00 92.94 81 ARG A CA 1
ATOM 640 C C . ARG A 1 81 ? -12.489 2.262 12.770 1.00 92.94 81 ARG A C 1
ATOM 642 O O . ARG A 1 81 ? -13.626 1.871 13.018 1.00 92.94 81 ARG A O 1
ATOM 649 N N . ALA A 1 82 ? -11.536 2.332 13.695 1.00 95.19 82 ALA A N 1
ATOM 650 C CA . ALA A 1 82 ? -11.764 2.002 15.098 1.00 95.19 82 ALA A CA 1
ATOM 651 C C . ALA A 1 82 ? -12.751 2.979 15.758 1.00 95.19 82 ALA A C 1
ATOM 653 O O . ALA A 1 82 ? -13.639 2.547 16.490 1.00 95.19 82 ALA A O 1
ATOM 654 N N . GLU A 1 83 ? -12.639 4.275 15.460 1.00 96.50 83 GLU A N 1
ATOM 655 C CA . GLU A 1 83 ? -13.573 5.304 15.931 1.00 96.50 83 GLU A CA 1
ATOM 656 C C . GLU A 1 8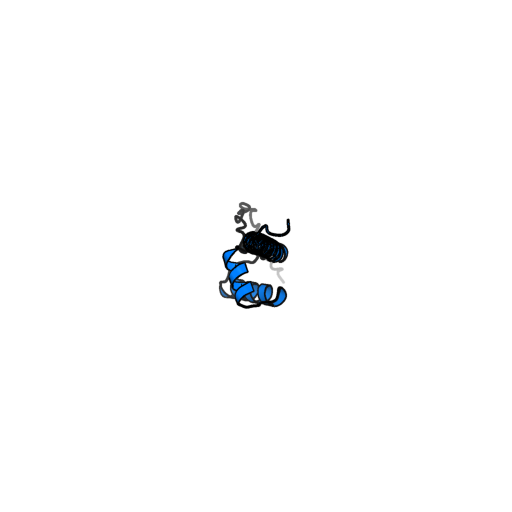3 ? -14.986 5.065 15.389 1.00 96.50 83 GLU A C 1
ATOM 658 O O . GLU A 1 83 ? -15.942 5.049 16.164 1.00 96.50 83 GLU A O 1
ATOM 663 N N . ASN A 1 84 ? -15.116 4.761 14.095 1.00 95.00 84 ASN A N 1
ATOM 664 C CA . ASN A 1 84 ? -16.407 4.439 13.484 1.00 95.00 84 ASN A CA 1
ATOM 665 C C . ASN A 1 84 ? -17.060 3.201 14.117 1.00 95.00 84 ASN A C 1
ATOM 667 O O . ASN A 1 84 ? -18.257 3.213 14.392 1.00 95.00 84 ASN A O 1
ATOM 671 N N . ILE A 1 85 ? -16.280 2.149 14.391 1.00 94.56 85 ILE A N 1
ATOM 672 C CA . ILE A 1 85 ? -16.774 0.940 15.071 1.00 94.56 85 ILE A CA 1
ATOM 673 C C . ILE A 1 85 ? -17.215 1.262 16.502 1.00 94.56 85 ILE A C 1
ATOM 675 O O . ILE A 1 85 ? -18.264 0.796 16.939 1.0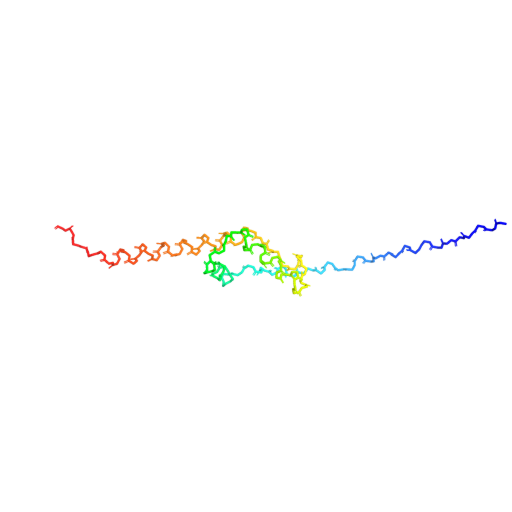0 94.56 85 ILE A O 1
ATOM 679 N N . LYS A 1 86 ? -16.437 2.068 17.234 1.00 95.19 86 LYS A N 1
ATOM 680 C CA . LYS A 1 86 ? -16.775 2.481 18.601 1.00 95.19 86 LYS A CA 1
ATOM 681 C C . LYS A 1 86 ? -18.103 3.239 18.642 1.00 95.19 86 LYS A C 1
ATOM 683 O O . LYS A 1 86 ? -18.939 2.934 19.489 1.00 95.19 86 LYS A O 1
ATOM 688 N N . ILE A 1 87 ? -18.294 4.193 17.732 1.00 94.00 87 ILE A N 1
ATOM 689 C CA . ILE A 1 87 ? -19.526 4.986 17.633 1.00 94.00 87 ILE A CA 1
ATOM 690 C C . ILE A 1 87 ? -20.713 4.091 17.253 1.00 94.00 87 ILE A C 1
ATOM 692 O O . ILE A 1 87 ? -21.751 4.152 17.904 1.00 94.00 87 ILE A O 1
ATOM 696 N N . ASP A 1 88 ? -20.560 3.221 16.248 1.00 94.31 88 ASP A N 1
ATOM 697 C CA . ASP A 1 88 ? -21.609 2.276 15.835 1.00 94.31 88 ASP A CA 1
ATOM 698 C C . ASP A 1 88 ? -22.032 1.348 16.982 1.00 94.31 88 ASP A C 1
ATOM 700 O O . ASP A 1 88 ? -23.222 1.121 17.193 1.00 94.31 88 ASP A O 1
ATOM 704 N N . PHE A 1 89 ? -21.068 0.860 17.765 1.00 92.00 89 PHE A N 1
ATOM 705 C CA . PHE A 1 89 ? -21.347 0.046 18.942 1.00 92.00 89 PHE A CA 1
ATOM 706 C C . PHE A 1 89 ? -22.133 0.826 20.002 1.00 92.00 89 PHE A C 1
ATOM 708 O O . PHE A 1 89 ? -23.167 0.348 20.456 1.00 92.00 89 PHE A O 1
ATOM 715 N N . GLN A 1 90 ? -21.693 2.037 20.362 1.00 90.38 90 GLN A N 1
ATOM 716 C CA . GLN A 1 90 ? -22.381 2.877 21.352 1.00 90.38 90 GLN A CA 1
ATOM 717 C C . GLN A 1 90 ? -23.811 3.228 20.927 1.00 90.38 90 GLN A C 1
ATOM 719 O O . GLN A 1 90 ? -24.717 3.164 21.748 1.00 90.38 90 GLN A O 1
ATOM 724 N N . ASN A 1 91 ? -24.032 3.516 19.643 1.00 87.44 91 ASN A N 1
ATOM 725 C CA . ASN A 1 91 ? -25.365 3.805 19.108 1.00 87.44 91 ASN A CA 1
ATOM 726 C C . ASN A 1 91 ? -26.309 2.592 19.133 1.00 87.44 91 ASN A C 1
ATOM 728 O O . ASN A 1 91 ? -27.526 2.759 19.097 1.00 87.44 91 ASN A O 1
ATOM 732 N N . LYS A 1 92 ? -25.763 1.370 19.147 1.00 84.44 92 LYS A N 1
ATOM 733 C CA . LYS A 1 92 ? -26.535 0.120 19.173 1.00 84.44 92 LYS A CA 1
ATOM 734 C C . LYS A 1 92 ? -26.838 -0.383 20.584 1.00 84.44 92 LYS A C 1
ATOM 736 O O . LYS A 1 92 ? -27.689 -1.259 20.716 1.00 84.44 92 LYS A O 1
ATOM 741 N N . VAL A 1 93 ? -26.163 0.123 21.618 1.00 74.00 93 VAL A N 1
ATOM 742 C CA . VAL A 1 93 ? -26.440 -0.236 23.017 1.00 74.00 93 VAL A CA 1
ATOM 743 C C . VAL A 1 93 ? -27.597 0.640 23.524 1.00 74.00 93 VAL A C 1
ATOM 745 O O . VAL A 1 93 ? -27.427 1.855 23.596 1.00 74.00 93 VAL A O 1
ATOM 748 N N . PRO A 1 94 ? -28.774 0.076 23.866 1.00 69.25 94 PRO A N 1
ATOM 749 C CA . PRO A 1 94 ? -29.862 0.851 24.455 1.00 69.25 94 PRO A CA 1
ATOM 750 C C . PRO A 1 94 ? -29.449 1.370 25.834 1.00 69.25 94 PRO A C 1
ATOM 752 O O . PRO A 1 94 ? -28.863 0.625 26.619 1.00 69.25 94 PRO A O 1
ATOM 755 N N . ASP A 1 95 ? -29.814 2.612 26.147 1.00 66.19 95 ASP A N 1
ATOM 756 C CA . ASP A 1 95 ? -29.548 3.295 27.424 1.00 66.19 95 ASP A CA 1
ATOM 757 C C . ASP A 1 95 ? -30.435 2.763 28.574 1.00 66.19 95 ASP A C 1
ATOM 759 O O . ASP A 1 95 ? -31.067 3.513 29.311 1.00 66.19 95 ASP A O 1
ATOM 763 N N . VAL A 1 96 ? -30.573 1.438 28.684 1.00 63.97 96 VAL A N 1
ATOM 764 C CA . VAL A 1 96 ? -31.430 0.773 29.673 1.00 63.97 96 VAL A CA 1
ATOM 765 C C . VAL A 1 96 ? -30.572 -0.108 30.565 1.00 63.97 96 VAL A C 1
ATOM 767 O O . VAL A 1 96 ? -30.510 -1.324 30.408 1.00 63.97 96 VAL A O 1
ATOM 770 N N . VAL A 1 97 ? -29.922 0.536 31.529 1.00 60.81 97 VAL A N 1
ATOM 771 C CA . VAL A 1 97 ? -29.699 -0.031 32.863 1.00 60.81 97 VAL A CA 1
ATOM 772 C C . VAL A 1 97 ? -29.917 1.115 33.855 1.00 60.81 97 VAL A C 1
ATOM 774 O O . VAL A 1 97 ? -28.978 1.816 34.224 1.00 60.81 97 VAL A O 1
ATOM 777 N N . THR A 1 98 ? -31.179 1.368 34.208 1.00 57.75 98 THR A N 1
ATOM 778 C CA . THR A 1 98 ? -31.563 2.185 35.373 1.00 57.75 98 THR A CA 1
ATOM 779 C C . THR A 1 98 ? -32.163 1.269 36.423 1.00 57.75 98 THR A C 1
ATOM 781 O O . THR A 1 98 ? -32.920 0.358 36.017 1.00 57.75 98 THR A O 1
#

Sequence (98 aa):
MDSEDFPTLIESSVPGTSKSVMRKDFITPKLVVALDRCQLSMRDSMFILEATIDAVGYNFGEFPISKSSIQRIRTEKWKERAENIKIDFQNKVPDVVT

pLDDT: mean 79.28, std 16.09, range [45.09, 96.5]

Foldseek 3Di:
DDDDDDDDPPPPPDPPDPPVLVQDAPDDLVLLVVCVVVVHDLVRSVVVVVVVCVVVVHDCVNYPPDSVSSVVSVVVVVVVVVVVVVVVVVVPDDPPDD

Secondary structure (DSSP, 8-state):
----------------------------HHHHHHHHHTT--HHHHHHHHHHHHHHHT--TTTS---HHHHHHHHHHHHHHHHHHHHHHHHHHS-S---